Protein AF-A0A2P4XTC7-F1 (afdb_monomer_lite)

Radius of gyration: 12.3 Å; chains: 1; bounding box: 36×24×28 Å

Sequence (97 aa):
MKDTWFLLVGDDGRALTSVDRVTLPSNAVVVDLRDAVKEKNRDSHLAGIAAADLAVFEEITAFGAKQKLEEGSPIGLVGGSKKEALIAQAPSRIGTP

Organism: NCBI:txid4796

Structure (mmCIF, N/CA/C/O backbone):
data_AF-A0A2P4XTC7-F1
#
_entry.id   AF-A0A2P4XTC7-F1
#
loop_
_atom_site.group_PDB
_atom_site.id
_atom_site.type_symbol
_atom_site.label_atom_id
_atom_site.label_alt_id
_atom_site.label_comp_id
_atom_site.label_asym_id
_atom_site.label_entity_id
_atom_site.label_seq_id
_atom_site.pdbx_PDB_ins_code
_atom_site.Cartn_x
_atom_site.Cartn_y
_atom_site.Cartn_z
_atom_site.occupancy
_atom_site.B_iso_or_equiv
_atom_site.auth_seq_id
_atom_site.auth_comp_id
_atom_site.auth_asym_id
_atom_site.auth_atom_id
_atom_site.pdbx_PDB_model_num
ATOM 1 N N . MET A 1 1 ? -15.272 -7.815 6.898 1.00 80.56 1 MET A N 1
ATOM 2 C CA . MET A 1 1 ? -14.357 -7.346 5.838 1.00 80.56 1 MET A CA 1
ATOM 3 C C . MET A 1 1 ? -14.745 -5.918 5.489 1.00 80.56 1 MET A C 1
ATOM 5 O O . MET A 1 1 ? -15.934 -5.621 5.548 1.00 80.56 1 MET A O 1
ATOM 9 N N . LYS A 1 2 ? -13.782 -5.050 5.176 1.00 86.19 2 LYS A N 1
ATOM 10 C CA . LYS A 1 2 ? -13.994 -3.682 4.693 1.00 86.19 2 LYS A CA 1
ATOM 11 C C . LYS A 1 2 ? -13.304 -3.491 3.347 1.00 86.19 2 LYS A C 1
ATOM 13 O O . LYS A 1 2 ? -12.296 -4.141 3.076 1.00 86.19 2 LYS A O 1
ATOM 18 N N . ASP A 1 3 ? -13.839 -2.588 2.537 1.00 90.19 3 ASP A N 1
ATOM 19 C CA . ASP A 1 3 ? -13.125 -2.091 1.369 1.00 90.19 3 ASP A CA 1
ATOM 20 C C . ASP A 1 3 ? -12.104 -1.045 1.814 1.00 90.19 3 ASP A C 1
ATOM 22 O O . ASP A 1 3 ? -12.459 -0.043 2.435 1.00 90.19 3 ASP A O 1
ATOM 26 N N . THR A 1 4 ? -10.843 -1.292 1.484 1.00 91.12 4 THR A N 1
ATOM 27 C CA . THR A 1 4 ? -9.729 -0.383 1.726 1.00 91.12 4 THR A CA 1
ATOM 28 C C . THR A 1 4 ? -9.257 0.161 0.387 1.00 91.12 4 THR A C 1
ATOM 30 O O . THR A 1 4 ? -8.810 -0.593 -0.481 1.00 91.12 4 THR A O 1
ATOM 33 N N . TRP A 1 5 ? -9.376 1.472 0.212 1.00 93.00 5 TRP A N 1
ATOM 34 C CA . TRP A 1 5 ? -8.918 2.184 -0.974 1.00 93.00 5 TRP A CA 1
ATOM 35 C C . TRP A 1 5 ? -7.411 2.422 -0.913 1.00 93.00 5 TRP A C 1
ATOM 37 O O . TRP A 1 5 ? -6.878 2.801 0.130 1.00 93.00 5 TRP A O 1
ATOM 47 N N . PHE A 1 6 ? -6.732 2.233 -2.039 1.00 92.62 6 PHE A N 1
ATOM 48 C CA . PHE A 1 6 ? -5.296 2.441 -2.169 1.00 92.62 6 PHE A CA 1
ATOM 49 C C . PHE A 1 6 ? -4.927 3.003 -3.548 1.00 92.62 6 PHE A C 1
ATOM 51 O O . PHE A 1 6 ? -5.662 2.850 -4.526 1.00 92.62 6 PHE A O 1
ATOM 58 N N . LEU A 1 7 ? -3.760 3.632 -3.627 1.00 93.38 7 LEU A N 1
ATOM 59 C CA . LEU A 1 7 ? -3.112 4.065 -4.858 1.00 93.38 7 LEU A CA 1
ATOM 60 C C . LEU A 1 7 ? -1.733 3.414 -4.950 1.00 93.38 7 LEU A C 1
ATOM 62 O O . LEU A 1 7 ? -0.915 3.583 -4.046 1.00 93.38 7 LEU A O 1
ATOM 66 N N . LEU A 1 8 ? -1.466 2.703 -6.047 1.00 93.00 8 LEU A N 1
ATOM 67 C CA . LEU A 1 8 ? -0.130 2.187 -6.323 1.00 93.00 8 LEU A CA 1
ATOM 68 C C . LEU A 1 8 ? 0.698 3.265 -7.026 1.00 93.00 8 LEU A C 1
ATOM 70 O O . LEU A 1 8 ? 0.343 3.722 -8.114 1.00 93.00 8 LEU A O 1
ATOM 74 N N . VAL A 1 9 ? 1.820 3.637 -6.426 1.00 92.88 9 VAL A N 1
ATOM 75 C CA . VAL A 1 9 ? 2.807 4.564 -6.983 1.00 92.88 9 VAL A CA 1
ATOM 76 C C . VAL A 1 9 ? 4.142 3.857 -7.180 1.00 92.88 9 VAL A C 1
ATOM 78 O O . VAL A 1 9 ? 4.436 2.859 -6.527 1.00 92.88 9 VAL A O 1
ATOM 81 N N . GLY A 1 10 ? 4.951 4.357 -8.102 1.00 90.38 10 GLY A N 1
ATOM 82 C CA . GLY A 1 10 ? 6.336 3.937 -8.253 1.00 90.38 10 GLY A CA 1
ATOM 83 C C . GLY A 1 10 ? 7.254 4.710 -7.312 1.00 90.38 10 GLY A C 1
ATOM 84 O O . GLY A 1 10 ? 6.854 5.672 -6.655 1.00 90.38 10 GLY A O 1
ATOM 85 N N . ASP A 1 11 ? 8.516 4.318 -7.302 1.00 87.69 11 ASP A N 1
ATOM 86 C CA . ASP A 1 11 ? 9.594 5.004 -6.588 1.00 87.69 11 ASP A CA 1
ATOM 87 C C . ASP A 1 11 ? 9.730 6.488 -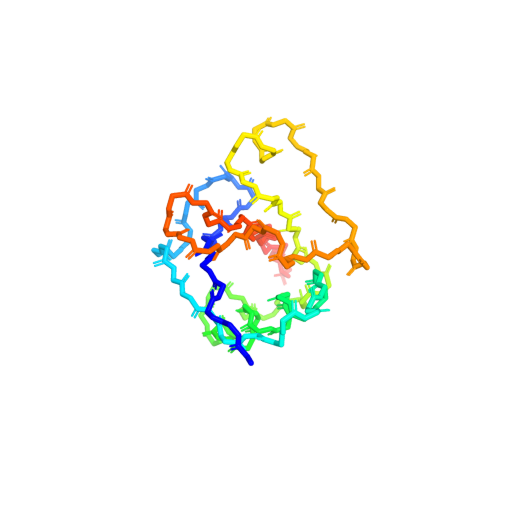6.989 1.00 87.69 11 ASP A C 1
ATOM 89 O O . ASP A 1 11 ? 9.905 7.343 -6.127 1.00 87.69 11 ASP A O 1
ATOM 93 N N . ASP A 1 12 ? 9.483 6.819 -8.266 1.00 84.62 12 ASP A N 1
ATOM 94 C CA . ASP A 1 12 ? 9.429 8.200 -8.793 1.00 84.62 12 ASP A CA 1
ATOM 95 C C . ASP A 1 12 ? 8.232 9.021 -8.254 1.00 84.62 12 ASP A C 1
ATOM 97 O O . ASP A 1 12 ? 8.045 10.182 -8.603 1.00 84.62 12 ASP A O 1
ATOM 101 N N . GLY A 1 13 ? 7.358 8.419 -7.440 1.00 83.62 13 GLY A N 1
ATOM 102 C CA . GLY A 1 13 ? 6.145 9.046 -6.907 1.00 83.62 13 GLY A CA 1
ATOM 103 C C . GLY A 1 13 ? 5.000 9.168 -7.915 1.00 83.62 13 GLY A C 1
ATOM 104 O O . GLY A 1 13 ? 3.933 9.684 -7.582 1.00 83.62 13 GLY A O 1
ATOM 105 N N . ARG A 1 14 ? 5.181 8.665 -9.141 1.00 88.56 14 ARG A N 1
ATOM 106 C CA . ARG A 1 14 ? 4.119 8.599 -10.152 1.00 88.56 14 ARG A CA 1
ATOM 107 C C . ARG A 1 14 ? 3.158 7.459 -9.862 1.00 88.56 14 ARG A C 1
ATOM 109 O O . ARG A 1 14 ? 3.586 6.346 -9.564 1.00 88.56 14 ARG A O 1
ATOM 116 N N . ALA A 1 15 ? 1.867 7.721 -10.033 1.00 89.50 15 ALA A N 1
ATOM 117 C CA . ALA A 1 15 ? 0.839 6.690 -9.996 1.00 89.50 15 ALA A CA 1
ATOM 118 C C . ALA A 1 15 ? 1.092 5.638 -11.091 1.00 89.50 15 ALA A C 1
ATOM 120 O O . ALA A 1 15 ? 1.135 5.965 -12.277 1.00 89.50 15 ALA A O 1
ATOM 121 N N . LEU A 1 16 ? 1.270 4.382 -10.680 1.00 88.12 16 LEU A N 1
ATOM 122 C CA . LEU A 1 16 ? 1.357 3.226 -11.576 1.00 88.12 16 LEU A CA 1
ATOM 123 C C . LEU A 1 16 ? -0.039 2.748 -11.974 1.00 88.12 16 LEU A C 1
ATOM 125 O O . LEU A 1 16 ? -0.240 2.315 -13.104 1.00 88.12 16 LEU A O 1
ATOM 129 N N . THR A 1 17 ? -1.002 2.860 -11.058 1.00 87.81 17 THR A N 1
ATOM 130 C CA . THR A 1 17 ? -2.408 2.513 -11.288 1.00 87.81 17 THR A CA 1
ATOM 131 C C . THR A 1 17 ? -3.321 3.673 -10.912 1.00 87.81 17 THR A C 1
ATOM 133 O O . THR A 1 17 ? -2.913 4.626 -10.252 1.00 87.81 17 THR A O 1
ATOM 136 N N . SER A 1 18 ? -4.594 3.581 -11.297 1.00 88.88 18 SER A N 1
ATOM 137 C CA . SER A 1 18 ? -5.633 4.418 -10.688 1.00 88.88 18 SER A CA 1
ATOM 138 C C . SER A 1 18 ? -5.890 4.000 -9.236 1.00 88.88 18 SER A C 1
ATOM 140 O O . SER A 1 18 ? -5.515 2.897 -8.831 1.00 88.88 18 SER A O 1
ATOM 142 N N . VAL A 1 19 ? -6.546 4.878 -8.466 1.00 91.38 19 VAL A N 1
ATOM 143 C CA . VAL A 1 19 ? -7.045 4.543 -7.123 1.00 91.38 19 VAL A CA 1
ATOM 144 C C . VAL A 1 19 ? -8.010 3.369 -7.236 1.00 91.38 19 VAL A C 1
ATOM 146 O O . VAL A 1 19 ? -9.016 3.455 -7.945 1.00 91.38 19 VAL A O 1
ATOM 149 N N . ASP A 1 20 ? -7.718 2.304 -6.505 1.00 92.12 20 ASP A N 1
ATOM 150 C CA . ASP A 1 20 ? -8.491 1.070 -6.501 1.00 92.12 20 ASP A CA 1
ATOM 151 C C . ASP A 1 20 ? -8.788 0.633 -5.059 1.00 92.12 20 ASP A C 1
ATOM 153 O O . ASP A 1 20 ? -8.411 1.313 -4.105 1.00 92.12 20 ASP A O 1
ATOM 157 N N . ARG A 1 21 ? -9.517 -0.468 -4.876 1.00 91.50 21 ARG A N 1
ATOM 158 C CA . ARG A 1 21 ? -9.867 -1.013 -3.562 1.00 91.50 21 ARG A CA 1
ATOM 159 C C . ARG A 1 21 ? -9.519 -2.491 -3.446 1.00 91.50 21 ARG A C 1
ATOM 161 O O . ARG A 1 21 ? -9.607 -3.248 -4.416 1.00 91.50 21 ARG A O 1
ATOM 168 N N . VAL A 1 22 ? -9.165 -2.907 -2.240 1.00 91.88 22 VAL A N 1
ATOM 169 C CA . VAL A 1 22 ? -9.052 -4.314 -1.840 1.00 91.88 22 VAL A CA 1
ATOM 170 C C . VAL A 1 22 ? -9.974 -4.584 -0.664 1.00 91.88 22 VAL A C 1
ATOM 172 O O . VAL A 1 22 ? -10.243 -3.700 0.146 1.00 91.88 22 VAL A O 1
ATOM 175 N N . THR A 1 23 ? -10.462 -5.813 -0.569 1.00 91.62 23 THR A N 1
ATOM 176 C CA . THR A 1 23 ? -11.302 -6.239 0.544 1.00 91.62 23 THR A CA 1
ATOM 177 C C . THR A 1 23 ? -10.418 -6.884 1.603 1.00 91.62 23 THR A C 1
ATOM 179 O O . THR A 1 23 ? -9.792 -7.908 1.350 1.00 91.62 23 THR A O 1
ATOM 182 N N . LEU A 1 24 ? -10.358 -6.278 2.786 1.00 90.06 24 LEU A N 1
ATOM 183 C CA . LEU A 1 24 ? -9.488 -6.696 3.885 1.00 90.06 24 LEU A CA 1
ATOM 184 C C . LEU A 1 24 ? -10.293 -6.932 5.169 1.00 90.06 24 LEU A C 1
ATOM 186 O O . LEU A 1 24 ? -11.411 -6.422 5.314 1.00 90.06 24 LEU A O 1
ATOM 190 N N . PRO A 1 25 ? -9.786 -7.716 6.132 1.00 88.88 25 PRO A N 1
ATOM 191 C CA . PRO A 1 25 ? -10.412 -7.809 7.444 1.00 88.88 25 PRO A CA 1
ATOM 192 C C . PRO A 1 25 ? -10.376 -6.449 8.165 1.00 88.88 25 PRO A C 1
ATOM 194 O O . PRO A 1 25 ? -9.542 -5.591 7.893 1.00 88.88 25 PRO A O 1
ATOM 197 N N . SER A 1 26 ? -11.316 -6.215 9.083 1.00 85.06 26 SER A N 1
ATOM 198 C CA . SER A 1 26 ? -11.450 -4.908 9.751 1.00 85.06 26 SER A CA 1
ATOM 199 C C . SER A 1 26 ? -10.244 -4.563 10.638 1.00 85.06 26 SER A C 1
ATOM 201 O O . SER A 1 26 ? -9.963 -3.392 10.868 1.00 85.06 26 SER A O 1
ATOM 203 N N . ASN A 1 27 ? -9.535 -5.588 11.111 1.00 87.19 27 ASN A N 1
ATOM 204 C CA . ASN A 1 27 ? -8.306 -5.521 11.899 1.00 87.19 27 ASN A CA 1
ATOM 205 C C . ASN A 1 27 ? -7.041 -5.743 11.050 1.00 87.19 27 ASN A C 1
ATOM 207 O O . ASN A 1 27 ? -6.012 -6.116 11.606 1.00 87.19 27 ASN A O 1
ATOM 211 N N . ALA A 1 28 ? -7.126 -5.572 9.727 1.00 90.12 28 ALA A N 1
ATOM 212 C CA . ALA A 1 28 ? -5.975 -5.710 8.846 1.00 90.12 28 ALA A CA 1
ATOM 213 C C . ALA A 1 28 ? -4.833 -4.771 9.254 1.00 90.12 28 ALA A C 1
ATOM 215 O O . ALA A 1 28 ? -5.058 -3.633 9.694 1.00 90.12 28 ALA A O 1
ATOM 216 N N . VAL A 1 29 ? -3.613 -5.248 9.045 1.00 92.56 29 VAL A N 1
ATOM 217 C CA . VAL A 1 29 ? -2.377 -4.482 9.195 1.00 92.56 29 VAL A CA 1
ATOM 218 C C . VAL A 1 29 ? -1.739 -4.225 7.830 1.00 92.56 29 VAL A C 1
ATOM 220 O O . VAL A 1 29 ? -2.240 -4.649 6.785 1.00 92.56 29 VAL A O 1
ATOM 223 N N . VAL A 1 30 ? -0.626 -3.497 7.819 1.00 92.31 30 VAL A N 1
ATOM 224 C 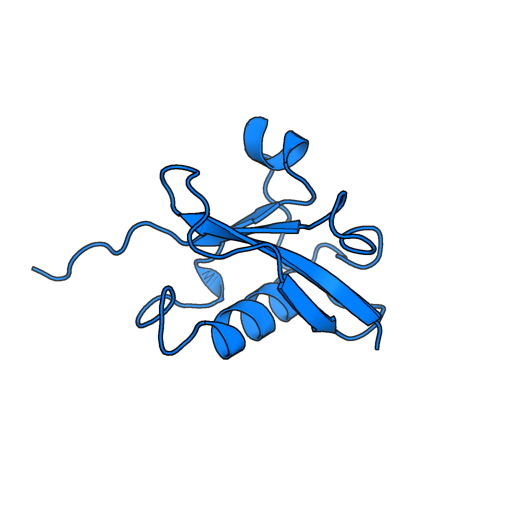CA . VAL A 1 30 ? 0.103 -3.156 6.591 1.00 92.31 30 VAL A CA 1
ATOM 225 C C . VAL A 1 30 ? 0.512 -4.393 5.786 1.00 92.31 30 VAL A C 1
ATOM 227 O O . VAL A 1 30 ? 0.430 -4.357 4.559 1.00 92.31 30 VAL A O 1
ATOM 230 N N . VAL A 1 31 ? 0.908 -5.495 6.432 1.00 92.94 31 VAL A N 1
ATOM 231 C CA . VAL A 1 31 ? 1.243 -6.752 5.730 1.00 92.94 31 VAL A CA 1
ATOM 232 C C . VAL A 1 31 ? 0.066 -7.293 4.919 1.00 92.94 31 VAL A C 1
ATOM 234 O O . VAL A 1 31 ? 0.261 -7.637 3.755 1.00 92.94 31 VAL A O 1
ATOM 237 N N . ASP A 1 32 ? -1.148 -7.301 5.474 1.00 93.25 32 ASP A N 1
ATOM 238 C CA . ASP A 1 32 ? -2.335 -7.776 4.749 1.00 93.25 32 ASP A CA 1
ATOM 239 C C . ASP A 1 32 ? -2.616 -6.911 3.512 1.00 93.25 32 ASP A C 1
ATOM 241 O O . ASP A 1 32 ? -2.966 -7.417 2.445 1.00 93.25 32 ASP A O 1
ATOM 245 N N . LEU A 1 33 ? -2.425 -5.589 3.629 1.00 92.25 33 LEU A N 1
ATOM 246 C CA . LEU A 1 33 ? -2.576 -4.676 2.496 1.00 92.25 33 LEU A CA 1
ATOM 247 C C . LEU A 1 33 ? -1.527 -4.938 1.420 1.00 92.25 33 LEU A C 1
ATOM 249 O O . LEU A 1 33 ? -1.866 -4.979 0.239 1.00 92.25 33 LEU A O 1
ATOM 253 N N . ARG A 1 34 ? -0.261 -5.110 1.812 1.00 93.31 34 ARG A N 1
ATOM 254 C CA . 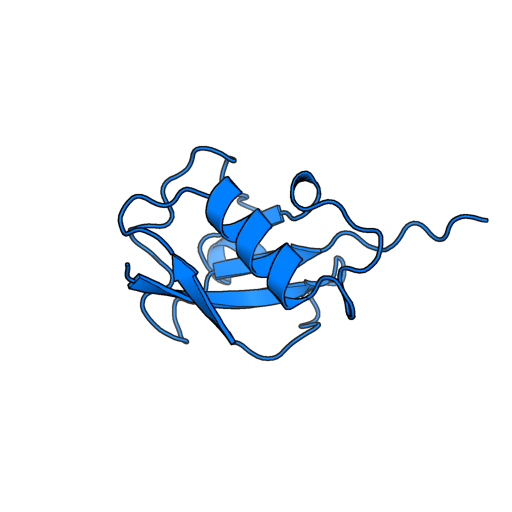ARG A 1 34 ? 0.834 -5.410 0.884 1.00 93.31 34 ARG A CA 1
ATOM 255 C C . ARG A 1 34 ? 0.546 -6.675 0.092 1.00 93.31 34 ARG A C 1
ATOM 257 O O . ARG A 1 34 ? 0.716 -6.664 -1.125 1.00 93.31 34 ARG A O 1
ATOM 264 N N . ASP A 1 35 ? 0.090 -7.726 0.765 1.00 93.06 35 ASP A N 1
ATOM 265 C CA . ASP A 1 35 ? -0.231 -9.002 0.133 1.00 93.06 35 ASP A CA 1
ATOM 266 C C . ASP A 1 35 ? -1.404 -8.863 -0.848 1.00 93.06 35 ASP A C 1
ATOM 268 O O . ASP A 1 35 ? -1.273 -9.210 -2.020 1.00 93.06 35 ASP A O 1
ATOM 272 N N . ALA A 1 36 ? -2.492 -8.204 -0.438 1.00 93.06 36 ALA A N 1
ATOM 273 C CA . ALA A 1 36 ? -3.650 -7.976 -1.303 1.00 93.06 36 ALA A CA 1
ATOM 274 C C . ALA A 1 36 ? -3.328 -7.087 -2.522 1.00 93.06 36 ALA A C 1
ATOM 276 O O . ALA A 1 36 ? -3.763 -7.362 -3.644 1.00 93.06 36 ALA A O 1
ATOM 277 N N . VAL A 1 37 ? -2.548 -6.017 -2.334 1.00 92.00 37 VAL A N 1
ATOM 278 C CA . VAL A 1 37 ? -2.095 -5.141 -3.429 1.00 92.00 37 VAL A CA 1
ATOM 279 C C . VAL A 1 37 ? -1.165 -5.902 -4.371 1.00 92.00 37 VAL A C 1
ATOM 281 O O . VAL A 1 37 ? -1.282 -5.758 -5.595 1.00 92.00 37 VAL A O 1
ATOM 284 N N . LYS A 1 38 ? -0.267 -6.724 -3.817 1.00 91.00 38 LYS A N 1
ATOM 285 C CA . LYS A 1 38 ? 0.626 -7.596 -4.576 1.00 91.00 38 LYS A CA 1
ATOM 286 C C . LYS A 1 38 ? -0.162 -8.597 -5.396 1.00 91.00 38 LYS A C 1
ATOM 288 O O . LYS A 1 38 ? 0.071 -8.647 -6.596 1.00 91.00 38 LYS A O 1
ATOM 293 N N . GLU A 1 39 ? -1.081 -9.346 -4.800 1.00 91.19 39 GLU A N 1
ATOM 294 C CA . GLU A 1 39 ? -1.908 -10.335 -5.492 1.00 91.19 39 GLU A CA 1
ATOM 295 C C . GLU A 1 39 ? -2.662 -9.694 -6.660 1.00 91.19 39 GLU A C 1
ATOM 297 O O . GLU A 1 39 ? -2.601 -10.184 -7.789 1.00 91.19 39 GLU A O 1
ATOM 302 N N . LYS A 1 40 ? -3.270 -8.530 -6.420 1.00 90.25 40 LYS A N 1
ATOM 303 C CA . LYS A 1 40 ? -4.042 -7.794 -7.423 1.00 90.25 40 LYS A CA 1
ATOM 304 C C . LYS A 1 40 ? -3.210 -7.262 -8.591 1.00 90.25 40 LYS A C 1
ATOM 306 O O . LYS A 1 40 ? -3.717 -7.164 -9.704 1.00 90.25 40 LYS A O 1
ATOM 311 N N . ASN A 1 41 ? -1.945 -6.914 -8.358 1.00 87.12 41 ASN A N 1
ATOM 312 C CA . ASN A 1 41 ? -1.050 -6.343 -9.372 1.00 87.12 41 ASN A CA 1
ATOM 313 C C . ASN A 1 41 ? 0.108 -7.282 -9.747 1.00 87.12 41 ASN A C 1
ATOM 315 O O . ASN A 1 41 ? 1.087 -6.830 -10.354 1.00 87.12 41 ASN A O 1
ATOM 319 N N . ARG A 1 42 ? 0.020 -8.571 -9.386 1.00 85.31 42 ARG A N 1
ATOM 320 C CA . ARG A 1 42 ? 1.130 -9.533 -9.482 1.00 85.31 42 ARG A CA 1
ATOM 321 C C . ARG A 1 42 ? 1.604 -9.737 -10.916 1.00 85.31 42 ARG A C 1
ATOM 323 O O . ARG A 1 42 ? 2.800 -9.892 -11.127 1.00 85.31 42 ARG A O 1
ATOM 330 N N . ASP A 1 43 ? 0.670 -9.702 -11.864 1.00 82.19 43 ASP A N 1
ATOM 331 C CA . ASP A 1 43 ? 0.900 -9.978 -13.284 1.00 82.19 43 ASP A CA 1
ATOM 332 C C . ASP A 1 43 ? 1.237 -8.701 -14.080 1.00 82.19 43 ASP A C 1
ATOM 334 O O . ASP A 1 43 ? 1.662 -8.776 -15.230 1.00 82.19 43 ASP A O 1
ATOM 338 N N . SER A 1 44 ? 1.092 -7.524 -13.459 1.00 82.94 44 SER A N 1
ATOM 339 C CA . SER A 1 44 ? 1.277 -6.217 -14.101 1.00 82.94 44 SER A CA 1
ATOM 340 C C . SER A 1 44 ? 2.481 -5.479 -13.500 1.00 82.94 44 SER A C 1
ATOM 342 O O . SER A 1 44 ? 3.640 -5.860 -13.689 1.00 82.94 44 SER A O 1
ATOM 344 N N . HIS A 1 45 ? 2.226 -4.410 -12.742 1.00 80.62 45 HIS A N 1
ATOM 345 C CA . HIS A 1 45 ? 3.257 -3.515 -12.225 1.00 80.62 45 HIS A CA 1
ATOM 346 C C . HIS A 1 45 ? 4.157 -4.182 -11.183 1.00 80.62 45 HIS A C 1
ATOM 348 O O . HIS A 1 45 ? 5.345 -3.870 -11.115 1.00 80.62 45 HIS A O 1
ATOM 354 N N . LEU A 1 46 ? 3.623 -5.143 -10.423 1.00 84.75 46 LEU A N 1
ATOM 355 C CA . LEU A 1 46 ? 4.349 -5.800 -9.341 1.00 84.75 46 LEU A CA 1
ATOM 356 C C . LEU A 1 46 ? 4.976 -7.135 -9.742 1.00 84.75 46 LEU A C 1
ATOM 358 O O . LEU A 1 46 ? 5.450 -7.847 -8.860 1.00 84.75 46 LEU A O 1
ATOM 362 N N . ALA A 1 47 ? 5.030 -7.507 -11.024 1.00 84.88 47 ALA A N 1
ATOM 363 C CA . ALA A 1 47 ? 5.717 -8.738 -11.424 1.00 84.88 47 ALA A CA 1
ATOM 364 C C . ALA A 1 47 ? 7.200 -8.702 -10.994 1.00 84.88 47 ALA A C 1
ATOM 366 O O . ALA A 1 47 ? 7.917 -7.747 -11.287 1.00 84.88 47 ALA A O 1
ATOM 367 N N . GLY A 1 48 ? 7.641 -9.723 -10.250 1.00 83.94 48 GLY A N 1
ATOM 368 C CA . GLY A 1 48 ? 9.001 -9.816 -9.694 1.00 83.94 48 GLY A CA 1
ATOM 369 C C . GLY A 1 48 ? 9.290 -8.998 -8.423 1.00 83.94 48 GLY A C 1
ATOM 370 O O . GLY A 1 48 ? 10.381 -9.120 -7.886 1.00 83.94 48 GLY A O 1
ATOM 371 N N . ILE A 1 49 ? 8.341 -8.202 -7.914 1.00 86.12 49 ILE A N 1
ATOM 372 C CA . ILE A 1 49 ? 8.502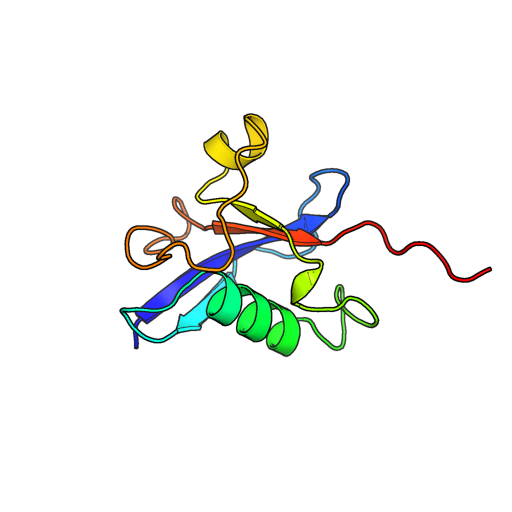 -7.406 -6.677 1.00 86.12 49 ILE A CA 1
ATOM 373 C C . ILE A 1 49 ? 7.869 -8.157 -5.500 1.00 86.12 49 ILE A C 1
ATOM 375 O O . ILE A 1 49 ? 6.715 -8.571 -5.623 1.00 86.12 49 ILE A O 1
ATOM 379 N N . ALA A 1 50 ? 8.546 -8.354 -4.366 1.00 87.94 50 ALA A N 1
ATOM 380 C CA . ALA A 1 50 ? 7.905 -9.003 -3.220 1.00 87.94 50 ALA A CA 1
ATOM 381 C C . ALA A 1 50 ? 6.923 -8.047 -2.523 1.00 87.94 50 ALA A C 1
ATOM 383 O O . ALA A 1 50 ? 7.106 -6.831 -2.528 1.00 87.94 50 ALA A O 1
ATOM 384 N N . ALA A 1 51 ? 5.879 -8.586 -1.884 1.00 89.12 51 ALA A N 1
ATOM 385 C CA . ALA A 1 51 ? 4.945 -7.770 -1.101 1.00 89.12 51 ALA A CA 1
ATOM 386 C C . ALA A 1 51 ? 5.665 -6.999 0.026 1.00 89.12 51 ALA A C 1
ATOM 388 O O . ALA A 1 51 ? 5.317 -5.858 0.318 1.00 89.12 51 ALA A O 1
ATOM 389 N N . ALA A 1 52 ? 6.706 -7.600 0.613 1.00 88.69 52 ALA A N 1
ATOM 390 C CA . ALA A 1 52 ? 7.526 -6.990 1.658 1.00 88.69 52 ALA A CA 1
ATOM 391 C C . ALA A 1 52 ? 8.294 -5.740 1.187 1.00 88.69 52 ALA A C 1
ATOM 393 O O . ALA A 1 52 ? 8.521 -4.834 1.988 1.00 88.69 52 ALA A O 1
ATOM 394 N N . ASP A 1 53 ? 8.640 -5.659 -0.102 1.00 90.00 53 ASP A N 1
ATOM 395 C CA . ASP A 1 53 ? 9.353 -4.508 -0.663 1.00 90.00 53 ASP A CA 1
ATOM 396 C C . ASP A 1 53 ? 8.445 -3.288 -0.886 1.00 90.00 53 ASP A C 1
ATOM 398 O O . ASP A 1 53 ? 8.930 -2.176 -1.097 1.00 90.00 53 ASP A O 1
ATOM 402 N N . LEU A 1 54 ? 7.121 -3.466 -0.844 1.00 91.25 54 LEU A N 1
ATOM 403 C CA . LEU A 1 54 ? 6.170 -2.367 -0.988 1.00 91.25 54 LEU A CA 1
ATOM 404 C C . LEU A 1 54 ? 6.217 -1.474 0.255 1.00 91.25 54 LEU A C 1
ATOM 406 O O . LEU A 1 54 ? 5.960 -1.934 1.365 1.00 91.25 54 LEU A O 1
ATOM 410 N N . ALA A 1 55 ? 6.463 -0.177 0.110 1.00 92.44 55 ALA A N 1
ATOM 411 C CA . ALA A 1 55 ? 6.271 0.761 1.215 1.00 92.44 55 ALA A CA 1
ATOM 412 C C . ALA A 1 55 ? 4.802 1.197 1.276 1.00 92.44 55 ALA A C 1
ATOM 414 O O . ALA A 1 55 ? 4.190 1.449 0.243 1.00 92.44 55 ALA A O 1
ATOM 415 N N . VAL A 1 56 ? 4.225 1.284 2.474 1.00 92.69 56 VAL A N 1
ATOM 416 C CA . VAL A 1 56 ? 2.839 1.733 2.661 1.00 92.69 56 VAL A CA 1
ATOM 417 C C . VAL A 1 56 ? 2.836 3.016 3.474 1.00 92.69 56 VAL A C 1
ATOM 419 O O . VAL A 1 56 ? 3.565 3.138 4.457 1.00 92.69 56 VAL A O 1
ATOM 422 N N . PHE A 1 57 ? 2.007 3.962 3.060 1.00 92.31 57 PHE A N 1
ATOM 423 C CA . PHE A 1 57 ? 1.799 5.236 3.729 1.00 92.31 57 PHE A CA 1
ATOM 424 C C . PHE A 1 57 ? 0.306 5.434 3.951 1.00 92.31 57 PHE A C 1
ATOM 426 O O . PHE A 1 57 ? -0.518 5.019 3.133 1.00 92.31 57 PHE A O 1
ATOM 433 N N . GLU A 1 58 ? -0.023 6.086 5.059 1.00 89.19 58 GLU A N 1
ATOM 434 C CA . GLU A 1 58 ? -1.400 6.317 5.486 1.00 89.19 58 GLU A CA 1
ATOM 435 C C . GLU A 1 58 ? -2.199 7.148 4.467 1.00 89.19 58 GLU A C 1
ATOM 437 O O . GLU A 1 58 ? -3.339 6.822 4.147 1.00 89.19 58 GLU A O 1
ATOM 442 N N . GLU A 1 59 ? -1.565 8.174 3.899 1.00 85.69 59 GLU A N 1
ATOM 443 C CA . GLU A 1 59 ? -2.170 9.108 2.952 1.00 85.69 59 GLU A CA 1
ATOM 444 C C . GLU A 1 59 ? -1.104 9.838 2.117 1.00 85.69 59 GLU A C 1
ATOM 446 O O . GLU A 1 59 ? 0.104 9.694 2.338 1.00 85.69 59 GLU A O 1
ATOM 451 N N . ILE A 1 60 ? -1.543 10.684 1.179 1.00 82.19 60 ILE A N 1
ATOM 452 C CA . ILE A 1 60 ? -0.647 11.483 0.331 1.00 82.19 60 ILE A CA 1
ATOM 453 C C . ILE A 1 60 ? 0.225 12.466 1.132 1.00 82.19 60 ILE A C 1
ATOM 455 O O . ILE A 1 60 ? 1.376 12.702 0.764 1.00 82.19 60 ILE A O 1
ATOM 459 N N . THR A 1 61 ? -0.276 13.001 2.250 1.00 85.75 61 THR A N 1
ATOM 460 C CA . THR A 1 61 ? 0.495 13.895 3.128 1.00 85.75 61 THR A CA 1
ATOM 461 C C . THR A 1 61 ? 1.630 13.138 3.820 1.00 85.75 61 THR A C 1
ATOM 463 O O . THR A 1 61 ? 2.776 13.589 3.809 1.00 85.75 61 THR A O 1
ATOM 466 N N . ALA A 1 62 ? 1.341 11.943 4.349 1.00 87.06 62 ALA A N 1
ATOM 467 C CA . ALA A 1 62 ? 2.336 11.050 4.943 1.00 87.06 62 ALA A CA 1
ATOM 468 C C . ALA A 1 62 ? 3.365 10.577 3.903 1.00 87.06 62 ALA A C 1
ATOM 470 O O . ALA A 1 62 ? 4.559 10.514 4.199 1.00 87.06 62 ALA A O 1
ATOM 471 N N . PHE A 1 63 ? 2.924 10.325 2.666 1.00 87.12 63 PHE A N 1
ATOM 472 C CA . PHE A 1 63 ? 3.805 10.026 1.538 1.00 87.12 63 PHE A CA 1
ATOM 473 C C . PHE A 1 63 ? 4.772 11.182 1.239 1.00 87.12 63 PHE A C 1
ATOM 475 O O . PHE A 1 63 ? 5.980 10.960 1.152 1.00 87.12 63 PHE A O 1
ATOM 482 N N . GLY A 1 64 ? 4.279 12.425 1.174 1.00 85.38 64 GLY A N 1
ATOM 483 C CA . GLY A 1 64 ? 5.117 13.619 1.001 1.00 85.38 64 GLY A CA 1
ATOM 484 C C . GLY A 1 64 ? 6.120 13.824 2.143 1.00 85.38 64 GLY A C 1
ATOM 485 O O . GLY A 1 64 ? 7.263 14.212 1.907 1.00 85.38 64 GLY A O 1
ATOM 486 N N . ALA A 1 65 ? 5.726 13.483 3.371 1.00 88.88 65 ALA A N 1
ATOM 487 C CA . ALA A 1 65 ? 6.600 13.485 4.543 1.00 88.88 65 ALA A CA 1
ATOM 488 C C . ALA A 1 65 ? 7.524 12.252 4.637 1.00 88.88 65 ALA A C 1
ATOM 490 O O . ALA A 1 65 ? 8.324 12.165 5.567 1.00 88.88 65 ALA A O 1
ATOM 491 N N . LYS A 1 66 ? 7.421 11.294 3.703 1.00 87.00 66 LYS A N 1
ATOM 492 C CA . LYS A 1 66 ? 8.124 9.999 3.712 1.00 87.00 66 LYS A CA 1
ATOM 493 C C . LYS A 1 66 ? 7.918 9.193 5.007 1.00 87.00 66 LYS A C 1
ATOM 495 O O . LYS A 1 66 ? 8.774 8.390 5.379 1.00 87.00 66 LYS A O 1
ATOM 500 N N . GLN A 1 67 ? 6.775 9.374 5.668 1.00 89.25 67 GLN A N 1
ATOM 501 C CA . GLN A 1 67 ? 6.392 8.652 6.882 1.00 89.25 67 GLN A CA 1
ATOM 502 C C . GLN A 1 67 ? 5.745 7.315 6.524 1.00 89.25 67 GLN A C 1
ATOM 504 O O . GLN A 1 67 ? 4.544 7.227 6.270 1.00 89.25 67 GLN A O 1
ATOM 509 N N . LYS A 1 68 ? 6.578 6.276 6.461 1.00 90.25 68 LYS A N 1
ATOM 510 C CA . LYS A 1 68 ? 6.150 4.903 6.180 1.00 90.25 68 LYS A CA 1
ATOM 511 C C . LYS A 1 68 ? 5.452 4.314 7.402 1.00 90.25 68 LYS A C 1
ATOM 513 O O . LYS A 1 68 ? 5.930 4.489 8.520 1.00 90.25 68 LYS A O 1
ATOM 518 N N . LEU A 1 69 ? 4.372 3.579 7.170 1.00 91.06 69 LEU A N 1
ATOM 519 C CA . LEU A 1 69 ? 3.762 2.743 8.195 1.00 91.06 69 LEU A CA 1
ATOM 520 C C . LEU A 1 69 ? 4.604 1.483 8.414 1.00 91.06 69 LEU A C 1
ATOM 522 O O . LEU A 1 69 ? 5.168 0.922 7.468 1.00 91.06 69 LEU A O 1
ATOM 526 N N . GLU A 1 70 ? 4.667 1.033 9.663 1.00 90.25 70 GLU A N 1
ATOM 527 C CA . GLU A 1 70 ? 5.303 -0.233 10.000 1.00 90.25 70 GLU A CA 1
ATOM 528 C C . GLU A 1 70 ? 4.409 -1.403 9.583 1.00 90.25 70 GLU A C 1
ATOM 530 O O . GLU A 1 70 ? 3.190 -1.297 9.479 1.00 90.25 70 GLU A O 1
ATOM 535 N N . GLU A 1 71 ? 5.016 -2.559 9.355 1.00 88.31 71 GLU A N 1
ATOM 536 C CA . GLU A 1 71 ? 4.340 -3.768 8.875 1.00 88.31 71 GLU A CA 1
ATOM 537 C C . GLU A 1 71 ? 3.186 -4.253 9.775 1.00 88.31 71 GLU A C 1
ATOM 539 O O . GLU A 1 71 ? 2.173 -4.746 9.272 1.00 88.31 71 GLU A O 1
ATOM 544 N N . GLY A 1 72 ? 3.302 -4.051 11.089 1.00 87.94 72 GLY A N 1
ATOM 545 C CA . GLY A 1 72 ? 2.255 -4.352 12.069 1.00 87.94 72 GLY A CA 1
ATOM 546 C C . GLY A 1 72 ? 1.282 -3.200 12.333 1.00 87.94 72 GLY A C 1
ATOM 547 O O . GLY A 1 72 ? 0.377 -3.352 13.154 1.00 87.94 72 GLY A O 1
ATOM 548 N N . SER A 1 73 ? 1.452 -2.043 11.685 1.00 90.19 73 SER A N 1
ATOM 549 C CA . SER A 1 73 ? 0.582 -0.893 11.917 1.00 90.19 73 SER A CA 1
ATOM 550 C C . SER 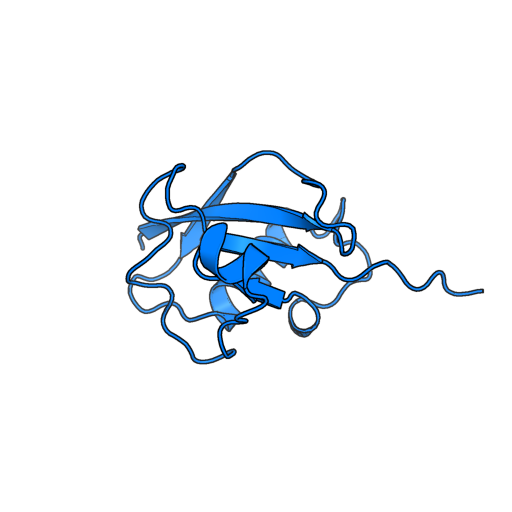A 1 73 ? -0.837 -1.179 11.412 1.00 90.19 73 SER A C 1
ATOM 552 O O . SER A 1 73 ? -1.012 -1.700 10.304 1.00 90.19 73 SER A O 1
ATOM 554 N N . PRO A 1 74 ? -1.873 -0.838 12.194 1.00 87.44 74 PRO A N 1
ATOM 555 C CA . PRO A 1 74 ? -3.252 -1.053 11.790 1.00 87.44 74 PRO A CA 1
ATOM 556 C C . PRO A 1 74 ? -3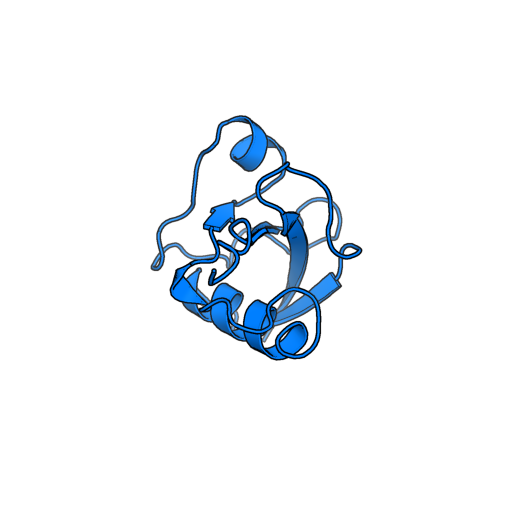.643 -0.092 10.664 1.00 87.44 74 PRO A C 1
ATOM 558 O O . PRO A 1 74 ? -3.534 1.122 10.802 1.00 87.44 74 PRO A O 1
ATOM 561 N N . ILE A 1 75 ? -4.202 -0.629 9.581 1.00 85.12 75 ILE A N 1
ATOM 562 C CA . ILE A 1 75 ? -4.773 0.161 8.469 1.00 85.12 75 ILE A CA 1
ATOM 563 C C . ILE A 1 75 ? -6.282 0.400 8.646 1.00 85.12 75 ILE A C 1
ATOM 565 O O . ILE A 1 75 ? -6.968 0.937 7.776 1.00 85.12 75 ILE A O 1
ATOM 569 N N . GLY A 1 76 ? -6.842 -0.034 9.779 1.00 67.81 76 GLY A N 1
ATOM 570 C CA . GLY A 1 76 ? -8.267 0.040 10.104 1.00 67.81 76 GLY A CA 1
ATOM 571 C C . GLY A 1 76 ? -8.844 1.459 10.069 1.00 67.81 76 GLY A C 1
ATOM 572 O O . GLY A 1 76 ? -9.996 1.622 9.665 1.00 67.81 76 GLY A O 1
ATOM 573 N N . LEU A 1 77 ? -8.036 2.463 10.413 1.00 70.94 77 LEU A N 1
ATOM 574 C CA . LEU A 1 77 ? -8.458 3.858 10.575 1.00 70.94 77 LEU A CA 1
ATOM 575 C C . LEU A 1 77 ? -8.442 4.679 9.279 1.00 70.94 77 LEU A C 1
ATOM 577 O O . LEU A 1 77 ? -9.053 5.740 9.237 1.00 70.94 77 LEU A O 1
ATOM 581 N N . VAL A 1 78 ? -7.805 4.174 8.221 1.00 75.12 78 VAL A N 1
ATOM 582 C CA . VAL A 1 78 ? -7.621 4.883 6.946 1.00 75.12 78 VAL A CA 1
ATOM 583 C C . VAL A 1 78 ? -8.032 4.023 5.750 1.00 75.12 78 VAL A C 1
ATOM 585 O O . VAL A 1 78 ? -8.403 2.851 5.900 1.00 75.12 78 VAL A O 1
ATOM 588 N N . GLY A 1 79 ? -8.057 4.603 4.548 1.00 77.19 79 GLY A N 1
ATOM 589 C CA . GLY A 1 79 ? -8.490 3.894 3.344 1.00 77.19 79 GLY A CA 1
ATOM 590 C C . GLY A 1 79 ? -9.996 3.683 3.243 1.00 77.19 79 GLY A C 1
ATOM 591 O O . GLY A 1 79 ? -10.424 2.872 2.430 1.00 77.19 79 GLY A O 1
ATOM 592 N N . GLY A 1 80 ? -10.817 4.369 4.045 1.00 82.12 80 GLY A N 1
ATOM 593 C CA . GLY A 1 80 ? -12.282 4.245 3.985 1.00 82.12 80 GLY A CA 1
ATOM 594 C C . GLY A 1 80 ? -12.900 4.848 2.717 1.00 82.12 80 GLY A C 1
ATOM 595 O O . GLY A 1 80 ? -13.984 4.446 2.293 1.00 82.12 80 GLY A O 1
ATOM 596 N N . SER A 1 81 ? -12.177 5.764 2.068 1.00 85.06 81 SER A N 1
ATOM 597 C CA . SER A 1 81 ? -12.647 6.534 0.916 1.00 85.06 81 SER A CA 1
ATOM 598 C C . SER A 1 81 ? -11.534 6.732 -0.111 1.00 85.06 81 SER A C 1
ATOM 600 O O . SER A 1 81 ? -10.359 6.761 0.240 1.00 85.06 81 SER A O 1
ATOM 602 N N . LYS A 1 82 ? -11.887 7.023 -1.371 1.00 84.06 82 LYS A N 1
ATOM 603 C CA . LYS A 1 82 ? -10.909 7.404 -2.416 1.00 84.06 82 LYS A CA 1
ATOM 604 C C . LYS A 1 82 ? -10.015 8.596 -2.039 1.00 84.06 82 LYS A C 1
ATOM 606 O O . LYS A 1 82 ? -8.899 8.684 -2.533 1.00 84.06 82 LYS A O 1
ATOM 611 N N . LYS A 1 83 ? -10.518 9.524 -1.215 1.00 83.81 83 LYS A N 1
ATOM 612 C CA . LYS A 1 83 ? -9.762 10.697 -0.735 1.00 83.81 83 LYS A CA 1
ATOM 613 C C . LYS A 1 83 ? -8.738 10.348 0.346 1.00 83.81 83 LYS A C 1
ATOM 615 O O . LYS A 1 83 ? -7.753 11.053 0.485 1.00 83.81 83 LYS A O 1
ATOM 620 N N . GLU A 1 84 ? -8.987 9.268 1.074 1.00 85.88 84 GLU A N 1
ATOM 621 C CA . GLU A 1 84 ? -8.168 8.772 2.184 1.00 85.88 84 GLU A CA 1
ATOM 622 C C . GLU A 1 84 ? -7.456 7.480 1.765 1.00 85.88 84 GLU A C 1
ATOM 624 O O . GLU A 1 84 ? -7.199 6.607 2.588 1.00 85.88 84 GLU A O 1
ATOM 629 N N . ALA A 1 85 ? -7.235 7.306 0.458 1.00 90.56 85 ALA A N 1
ATOM 630 C CA . ALA A 1 85 ? -6.627 6.104 -0.078 1.00 90.56 85 ALA A CA 1
ATOM 631 C C . ALA A 1 85 ? -5.182 5.989 0.417 1.00 90.56 85 ALA A C 1
ATOM 633 O O . ALA A 1 85 ? -4.405 6.941 0.301 1.00 90.56 85 ALA A O 1
ATOM 634 N N . LEU A 1 86 ? -4.821 4.806 0.913 1.00 92.88 86 LEU A N 1
ATOM 635 C CA . LEU A 1 86 ? -3.446 4.528 1.311 1.00 92.88 86 LEU A CA 1
ATOM 636 C C . LEU A 1 86 ? -2.532 4.562 0.090 1.00 92.88 86 LEU A C 1
ATOM 638 O O . LEU A 1 86 ? -2.918 4.153 -1.008 1.00 92.88 86 LEU A O 1
ATOM 642 N N . ILE A 1 87 ? -1.293 4.992 0.283 1.00 93.19 87 ILE A N 1
ATOM 643 C CA . ILE A 1 87 ? -0.300 4.978 -0.787 1.00 93.19 87 ILE A CA 1
ATOM 644 C C . ILE A 1 87 ? 0.535 3.713 -0.640 1.00 93.19 87 ILE A C 1
ATOM 646 O O . ILE A 1 87 ? 1.226 3.537 0.359 1.00 93.19 87 ILE A O 1
ATOM 650 N N . ALA A 1 88 ? 0.483 2.837 -1.638 1.00 93.19 88 ALA A N 1
ATOM 651 C CA . ALA A 1 88 ? 1.412 1.726 -1.775 1.00 93.19 88 ALA A CA 1
ATOM 652 C C . ALA A 1 88 ? 2.489 2.140 -2.779 1.00 93.19 88 ALA A C 1
ATOM 654 O O . ALA A 1 88 ? 2.187 2.406 -3.937 1.00 93.19 88 ALA A O 1
ATOM 655 N N . GLN A 1 89 ? 3.740 2.217 -2.354 1.00 93.62 89 GLN A N 1
ATOM 656 C CA . GLN A 1 89 ? 4.873 2.528 -3.211 1.00 93.62 89 GLN A CA 1
ATOM 657 C C . GLN A 1 89 ? 5.614 1.245 -3.572 1.00 93.62 89 GLN A C 1
ATOM 659 O O . GLN A 1 89 ? 6.133 0.547 -2.701 1.00 93.62 89 GLN A O 1
ATOM 664 N N . ALA A 1 90 ? 5.688 0.964 -4.867 1.00 90.88 90 ALA A N 1
ATOM 665 C CA . ALA A 1 90 ? 6.542 -0.071 -5.413 1.00 90.88 90 ALA A CA 1
ATOM 666 C C . ALA A 1 90 ? 7.977 0.456 -5.565 1.00 90.88 90 ALA A C 1
ATOM 668 O O . ALA A 1 90 ? 8.155 1.568 -6.074 1.00 90.88 90 ALA A O 1
ATOM 669 N N . PRO A 1 91 ? 9.000 -0.326 -5.183 1.00 86.81 91 PRO A N 1
ATOM 670 C CA . PRO A 1 91 ? 10.377 0.018 -5.505 1.00 86.81 91 PRO A CA 1
ATOM 671 C C . PRO A 1 91 ? 10.571 0.044 -7.025 1.00 86.81 91 PRO A C 1
ATOM 673 O O . PRO A 1 91 ? 9.891 -0.667 -7.776 1.00 86.81 91 PRO A O 1
ATOM 676 N N . SER A 1 92 ? 11.538 0.836 -7.487 1.00 78.00 92 SER A N 1
ATOM 677 C CA . SER A 1 92 ? 12.028 0.727 -8.859 1.00 78.00 92 SER A CA 1
ATOM 678 C C . SER A 1 92 ? 12.487 -0.710 -9.087 1.00 78.00 92 SER A C 1
ATOM 680 O O . SER A 1 92 ? 13.242 -1.247 -8.274 1.00 78.00 92 SER A O 1
ATOM 682 N N . ARG A 1 93 ? 12.046 -1.348 -10.183 1.00 65.38 93 ARG A N 1
ATOM 683 C CA . ARG A 1 93 ? 12.649 -2.620 -10.594 1.00 65.38 93 ARG A CA 1
ATOM 684 C C . ARG A 1 93 ? 14.131 -2.342 -10.789 1.00 65.38 93 ARG A C 1
ATOM 686 O O . ARG A 1 93 ? 14.503 -1.653 -11.736 1.00 65.38 93 ARG A O 1
ATOM 693 N N . ILE A 1 94 ? 14.963 -2.862 -9.891 1.00 52.03 94 ILE A N 1
ATOM 694 C CA . ILE A 1 94 ? 16.379 -3.011 -10.182 1.00 52.03 94 ILE A CA 1
ATOM 695 C C . ILE A 1 94 ? 16.385 -3.995 -11.342 1.00 52.03 94 ILE A C 1
ATOM 697 O O . ILE A 1 94 ? 16.082 -5.173 -11.153 1.00 52.03 94 ILE A O 1
ATOM 701 N N . GLY A 1 95 ? 16.562 -3.477 -12.559 1.00 42.62 95 GLY A N 1
ATOM 702 C CA . GLY A 1 95 ? 16.736 -4.309 -13.733 1.00 42.62 95 GLY A CA 1
ATOM 703 C C . GLY A 1 95 ? 17.816 -5.320 -13.392 1.00 42.62 95 GLY A C 1
ATOM 704 O O . GLY A 1 95 ? 18.938 -4.937 -13.069 1.00 42.62 95 GLY A O 1
ATOM 705 N N . THR A 1 96 ? 17.457 -6.599 -13.367 1.00 34.75 96 THR A N 1
ATOM 706 C CA . THR A 1 96 ? 18.472 -7.641 -13.410 1.00 34.75 96 THR A CA 1
ATOM 707 C C . THR A 1 96 ? 19.261 -7.425 -14.706 1.00 34.75 96 THR A C 1
ATOM 709 O O . THR A 1 96 ? 18.611 -7.253 -15.744 1.00 34.75 96 THR A O 1
ATOM 712 N N . PRO A 1 97 ? 20.600 -7.333 -14.628 1.00 38.25 97 PRO A N 1
ATOM 713 C CA . PRO A 1 97 ? 21.472 -7.061 -15.769 1.00 38.25 97 PRO A CA 1
ATOM 714 C C . PRO A 1 97 ? 21.338 -8.099 -16.886 1.00 38.25 97 PRO A C 1
ATOM 716 O O . PRO A 1 97 ? 20.944 -9.251 -16.588 1.00 38.25 97 PRO A O 1
#

pLDDT: mean 85.91, std 10.61, range [34.75, 93.62]

Foldseek 3Di:
DAWFWAFEAEPVRHTPDQTDTDDDPLQDFLLRVLVRVCVVCCPHPCPPPHSVQKWKAQAPVCVVVVPTDDRRHGNNVFRNDSRRHIYIYTYDPPPPD

Secondary structure (DSSP, 8-state):
-EEEEEEEE-TTS-BSS--EEEEE-TT-BHHHHHHHHHHHTTTTTTTT--GGG-EEESSHHHHHTT-PPPTT-B-TTS-SSGGGPEEEEPPP-----